Protein AF-A0A950RKX3-F1 (afdb_monomer_lite)

Second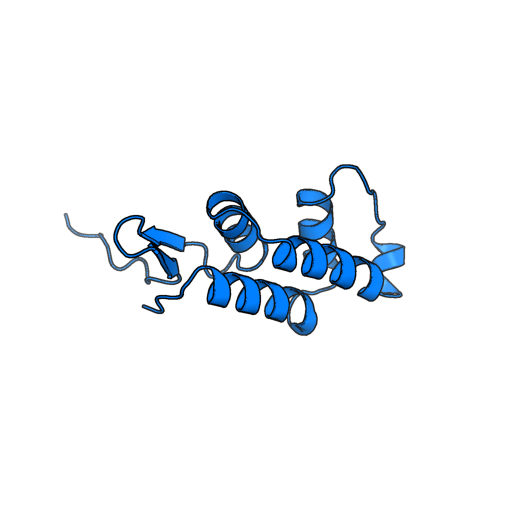ary structure (DSSP, 8-state):
--EEEHHHHHHHHHHHHHHT--HHHHHHHHHHH-TT----HHHHHH--HHHHHHHHHHHHTT--HHHHHHHHHHH-TT---EEEETTTTEEEE-----S----

Radius of gyration: 15.16 Å; chain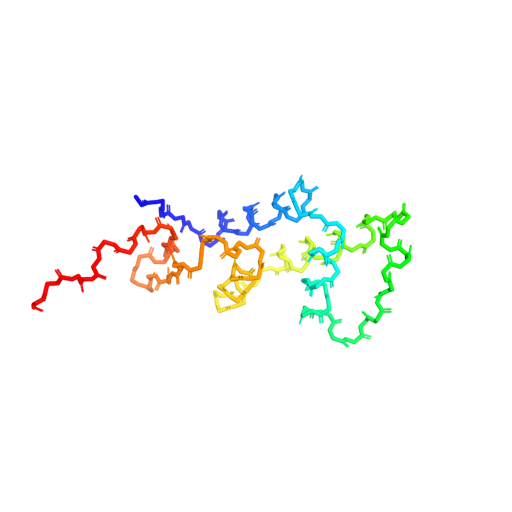s: 1; bounding box: 36×42×36 Å

Foldseek 3Di:
DDKAALVVLLVVLLCLLVPPDDLVLLQVLQCVVCVPDDDDSVNSVVPVVVSSVVSNCVSVVDDDPVRSLVSCCSSCVVWNPWDADPVVNIIDIDPPPPDDPPD

pLDDT: mean 79.66, std 12.58, range [38.03, 90.62]

Sequence (103 aa):
MPVITKEQALELLTNEVQKNLAADELLEVYHEVFLDDPSTEEEVYEDSCPLIEPLVDHINSGLEIDEVMDLWGLIFPKHRNVWYDDEAERIHYNEEAEAVSAE

Structure (mmCIF, N/CA/C/O backbone):
data_AF-A0A950RKX3-F1
#
_entry.id   AF-A0A950RKX3-F1
#
loop_
_atom_site.group_PDB
_atom_site.id
_atom_site.type_symbol
_atom_site.label_atom_id
_atom_site.label_alt_id
_atom_site.label_comp_id
_atom_site.label_asym_id
_atom_site.label_entity_id
_atom_site.label_seq_id
_atom_site.pdbx_PDB_ins_code
_atom_site.Cartn_x
_atom_site.Cartn_y
_atom_site.Cartn_z
_atom_site.occupancy
_atom_site.B_iso_or_equiv
_atom_site.auth_seq_id
_atom_site.auth_comp_id
_atom_site.auth_asym_id
_atom_site.auth_atom_id
_atom_site.pdbx_PDB_model_num
ATOM 1 N N . MET A 1 1 ? -2.050 -11.904 14.036 1.00 63.94 1 MET A N 1
ATOM 2 C CA . MET A 1 1 ? -2.634 -11.049 12.990 1.00 63.94 1 MET A CA 1
ATOM 3 C C . MET A 1 1 ? -2.160 -9.630 13.239 1.00 63.94 1 MET A C 1
ATOM 5 O O . MET A 1 1 ? -2.434 -9.110 14.320 1.00 63.94 1 MET A O 1
ATOM 9 N N . PRO A 1 2 ? -1.329 -9.061 12.360 1.00 76.44 2 PRO A N 1
ATOM 10 C CA . PRO A 1 2 ? -0.958 -7.660 12.462 1.00 76.44 2 PRO A CA 1
ATOM 11 C C . PRO A 1 2 ? -2.188 -6.794 12.168 1.00 76.44 2 PRO A C 1
ATOM 13 O O . PRO A 1 2 ? -2.850 -6.951 11.147 1.00 76.44 2 PRO A O 1
ATOM 16 N N . VAL A 1 3 ? -2.493 -5.905 13.105 1.00 85.12 3 VAL A N 1
ATOM 17 C CA . VAL A 1 3 ? -3.528 -4.884 12.960 1.00 85.12 3 VAL A CA 1
ATOM 18 C C . VAL A 1 3 ? -2.810 -3.551 12.950 1.00 85.12 3 VAL A C 1
ATOM 20 O O . VAL A 1 3 ? -2.018 -3.276 13.856 1.00 85.12 3 VAL A O 1
ATOM 23 N N . ILE A 1 4 ? -3.050 -2.757 11.918 1.00 88.94 4 ILE A N 1
ATOM 24 C CA . ILE A 1 4 ? -2.362 -1.490 11.689 1.00 88.94 4 ILE A CA 1
ATOM 25 C C . ILE A 1 4 ? -3.374 -0.374 11.467 1.00 88.94 4 ILE A C 1
ATOM 27 O O . ILE A 1 4 ? -4.508 -0.615 11.059 1.00 88.94 4 ILE A O 1
ATOM 31 N N . THR A 1 5 ? -2.980 0.861 11.753 1.00 89.69 5 THR A N 1
ATOM 32 C CA . THR A 1 5 ? -3.782 2.025 11.367 1.00 89.69 5 THR A CA 1
ATOM 33 C C . THR A 1 5 ? -3.590 2.343 9.886 1.00 89.69 5 THR A C 1
ATOM 35 O O . THR A 1 5 ? -2.632 1.890 9.256 1.00 89.69 5 THR A O 1
ATOM 38 N N . LYS A 1 6 ? -4.476 3.179 9.338 1.00 88.25 6 LYS A N 1
ATOM 39 C CA . LYS A 1 6 ? -4.326 3.742 7.991 1.00 88.25 6 LYS A CA 1
ATOM 40 C C . LYS A 1 6 ? -2.946 4.374 7.784 1.00 88.25 6 LYS A C 1
ATOM 42 O O . LYS A 1 6 ? -2.285 4.084 6.799 1.00 88.25 6 LYS A O 1
ATOM 47 N N . GLU A 1 7 ? -2.481 5.175 8.739 1.00 88.75 7 GLU A N 1
ATOM 48 C CA . GLU A 1 7 ? -1.164 5.825 8.677 1.00 88.75 7 GLU A CA 1
ATOM 49 C C . GLU A 1 7 ? -0.028 4.800 8.577 1.00 88.75 7 GLU A C 1
ATOM 51 O O . GLU A 1 7 ? 0.837 4.910 7.713 1.00 88.75 7 GLU A O 1
ATOM 56 N N . GLN A 1 8 ? -0.080 3.746 9.393 1.00 89.75 8 GLN A N 1
ATOM 57 C CA . GLN A 1 8 ? 0.902 2.666 9.330 1.00 89.75 8 GLN A CA 1
ATOM 58 C C . GLN A 1 8 ? 0.840 1.897 8.004 1.00 89.75 8 GLN A C 1
ATOM 60 O O . GLN A 1 8 ? 1.871 1.435 7.520 1.00 89.75 8 GLN A O 1
ATOM 65 N N . ALA A 1 9 ? -0.344 1.751 7.403 1.00 89.25 9 ALA A N 1
ATOM 66 C CA . ALA A 1 9 ? -0.476 1.132 6.089 1.00 89.25 9 ALA A CA 1
ATOM 67 C C . ALA A 1 9 ? 0.181 1.979 4.996 1.00 89.25 9 ALA A C 1
ATOM 69 O O . ALA A 1 9 ? 0.928 1.439 4.185 1.00 89.25 9 ALA A O 1
ATOM 70 N N . LEU A 1 10 ? -0.013 3.300 5.026 1.00 90.50 10 LEU A N 1
ATOM 71 C CA . LEU A 1 10 ? 0.657 4.228 4.110 1.00 90.50 10 LEU A CA 1
ATOM 72 C C . LEU A 1 10 ? 2.183 4.157 4.252 1.00 90.50 10 LEU A C 1
ATOM 74 O O . LEU A 1 10 ? 2.895 4.122 3.247 1.00 90.50 10 LEU A O 1
ATOM 78 N N . GLU A 1 11 ? 2.693 4.078 5.484 1.00 90.50 11 GLU A N 1
ATOM 79 C CA . GLU A 1 11 ? 4.128 3.905 5.736 1.00 90.50 11 GLU A CA 1
ATOM 80 C C . GLU A 1 11 ? 4.661 2.584 5.165 1.00 90.50 11 GLU A C 1
ATOM 82 O O . GLU A 1 11 ? 5.747 2.561 4.581 1.00 90.50 11 GLU A O 1
ATOM 87 N N . LEU A 1 12 ? 3.909 1.487 5.306 1.00 89.56 12 LEU A N 1
ATOM 88 C CA . LEU A 1 12 ? 4.286 0.183 4.758 1.00 89.56 12 LEU A CA 1
ATOM 89 C C . LEU A 1 12 ? 4.286 0.186 3.227 1.00 89.56 12 LEU A C 1
ATOM 91 O O . LEU A 1 12 ? 5.281 -0.236 2.642 1.00 89.56 12 LEU A O 1
ATOM 95 N N . LEU A 1 13 ? 3.236 0.716 2.592 1.00 89.88 13 LEU A N 1
ATOM 96 C CA . LEU A 1 13 ? 3.158 0.869 1.132 1.00 89.88 13 LEU A CA 1
ATOM 97 C C . LEU A 1 13 ? 4.337 1.701 0.615 1.00 89.88 13 LEU A C 1
ATOM 99 O O . LEU A 1 13 ? 5.065 1.280 -0.279 1.00 89.88 13 LEU A O 1
ATOM 103 N N . THR A 1 14 ? 4.592 2.842 1.257 1.00 90.62 14 THR A N 1
ATOM 104 C CA . THR A 1 14 ? 5.713 3.734 0.934 1.00 90.62 14 THR A CA 1
ATOM 105 C C . THR A 1 14 ? 7.067 3.028 1.056 1.00 90.62 14 THR A C 1
ATOM 107 O O . THR A 1 14 ? 7.975 3.272 0.259 1.00 90.62 14 THR A O 1
ATOM 110 N N . ASN A 1 15 ? 7.246 2.173 2.067 1.00 90.44 15 ASN A N 1
ATOM 111 C CA . ASN A 1 15 ? 8.491 1.433 2.269 1.00 90.44 15 ASN A CA 1
ATOM 112 C C . ASN A 1 15 ? 8.679 0.340 1.213 1.00 90.44 15 ASN A C 1
ATOM 114 O O . ASN A 1 15 ? 9.786 0.190 0.701 1.00 90.44 15 ASN A O 1
ATOM 118 N N . GLU A 1 16 ? 7.607 -0.383 0.885 1.00 88.75 16 GLU A N 1
ATOM 119 C CA . GLU A 1 16 ? 7.639 -1.479 -0.082 1.00 88.75 16 GLU A CA 1
ATOM 120 C C . GLU A 1 16 ? 7.959 -0.963 -1.486 1.00 88.75 16 GLU A C 1
ATOM 122 O O . GLU A 1 16 ? 8.879 -1.475 -2.128 1.00 88.75 16 GLU A O 1
ATOM 127 N N . VAL A 1 17 ? 7.312 0.136 -1.893 1.00 87.25 17 VAL A N 1
ATOM 128 C CA . VAL A 1 17 ? 7.580 0.833 -3.162 1.00 87.25 17 VAL A CA 1
ATOM 129 C C . VAL A 1 17 ? 9.035 1.294 -3.260 1.00 87.25 17 VAL A C 1
ATOM 131 O O . VAL A 1 17 ? 9.663 1.152 -4.302 1.00 87.25 17 VAL A O 1
ATOM 134 N N . GLN A 1 18 ? 9.618 1.802 -2.174 1.00 86.62 18 GLN A N 1
ATOM 135 C CA . GLN A 1 18 ? 10.994 2.309 -2.203 1.00 86.62 18 GLN A CA 1
ATOM 136 C C . GLN A 1 18 ? 12.077 1.226 -2.143 1.00 86.62 18 GLN A C 1
ATOM 138 O O . GLN A 1 18 ? 13.213 1.497 -2.534 1.00 86.62 18 GLN A O 1
ATOM 143 N N . LYS A 1 19 ? 11.798 0.059 -1.548 1.00 84.38 19 LYS A N 1
ATOM 144 C CA . LYS A 1 19 ? 12.865 -0.874 -1.134 1.00 84.38 19 LYS A CA 1
ATOM 145 C C . LYS A 1 19 ? 12.715 -2.300 -1.623 1.00 84.38 19 LYS A C 1
ATOM 147 O O . LYS A 1 19 ? 13.731 -2.994 -1.670 1.00 84.38 19 LYS A O 1
ATOM 152 N N . ASN A 1 20 ? 11.500 -2.752 -1.908 1.00 83.81 20 ASN A N 1
ATOM 153 C CA . ASN A 1 20 ? 11.237 -4.171 -2.131 1.00 83.81 20 ASN A CA 1
ATOM 154 C C . ASN A 1 20 ? 10.635 -4.473 -3.503 1.00 83.81 20 ASN A C 1
ATOM 156 O O . ASN A 1 20 ? 10.895 -5.566 -4.002 1.00 83.81 20 ASN A O 1
ATOM 160 N N . LEU A 1 21 ? 9.897 -3.544 -4.121 1.00 82.06 21 LEU A N 1
ATOM 161 C CA . LEU A 1 21 ? 9.369 -3.761 -5.469 1.00 82.06 21 LEU A CA 1
ATOM 162 C C . LEU A 1 21 ? 10.488 -3.767 -6.516 1.00 82.06 21 LEU A C 1
ATOM 164 O O . LEU A 1 21 ? 11.376 -2.908 -6.521 1.00 82.06 21 LEU A O 1
ATOM 168 N N . ALA A 1 22 ? 10.433 -4.743 -7.422 1.00 83.88 22 ALA A N 1
ATOM 169 C CA . ALA A 1 22 ? 11.268 -4.747 -8.615 1.00 83.88 22 ALA A CA 1
ATOM 170 C C . ALA A 1 22 ? 10.801 -3.677 -9.619 1.00 83.88 22 ALA A C 1
ATOM 172 O O . ALA A 1 22 ? 9.663 -3.225 -9.573 1.00 83.88 22 ALA A O 1
ATOM 173 N N . ALA A 1 23 ? 11.668 -3.303 -10.567 1.00 82.19 23 ALA A N 1
ATOM 174 C CA . ALA A 1 23 ? 11.344 -2.342 -11.629 1.00 82.19 23 ALA A CA 1
ATOM 175 C C . ALA A 1 23 ? 10.081 -2.723 -12.431 1.00 82.19 23 ALA A C 1
ATOM 177 O O . ALA A 1 23 ? 9.280 -1.855 -12.758 1.00 82.19 23 ALA A O 1
ATOM 178 N N . ASP A 1 24 ? 9.897 -4.018 -12.697 1.00 82.69 24 ASP A N 1
ATOM 179 C CA . ASP A 1 24 ? 8.735 -4.569 -13.406 1.00 82.69 24 ASP A CA 1
ATOM 180 C C . ASP A 1 24 ? 7.442 -4.375 -12.591 1.00 82.69 24 ASP A C 1
ATOM 182 O O . ASP A 1 24 ? 6.482 -3.783 -13.071 1.00 82.69 24 ASP A O 1
ATOM 186 N N . GLU A 1 25 ? 7.467 -4.748 -11.305 1.00 85.38 25 GLU A N 1
ATOM 187 C CA . GLU A 1 25 ? 6.329 -4.584 -10.389 1.00 85.38 25 GLU A CA 1
ATOM 188 C C . GLU A 1 25 ? 6.004 -3.101 -10.141 1.00 85.38 25 GLU A C 1
ATOM 190 O O . GLU A 1 25 ? 4.840 -2.721 -10.056 1.00 85.38 25 GLU A O 1
ATOM 195 N N . LEU A 1 26 ? 7.026 -2.240 -10.048 1.00 85.62 26 LEU A N 1
ATOM 196 C CA . LEU A 1 26 ? 6.850 -0.788 -9.942 1.00 85.62 26 LEU A CA 1
ATOM 197 C C . LEU A 1 26 ? 6.128 -0.218 -11.157 1.00 85.62 26 LEU A C 1
ATOM 199 O O . LEU A 1 26 ? 5.270 0.645 -10.992 1.00 85.62 26 LEU A O 1
ATOM 203 N N . LEU A 1 27 ? 6.474 -0.682 -12.358 1.00 85.12 27 LEU A N 1
ATOM 204 C CA . LEU A 1 27 ? 5.834 -0.241 -13.591 1.00 85.12 27 LEU A CA 1
ATOM 205 C C . LEU A 1 27 ? 4.381 -0.724 -13.669 1.00 85.12 27 LEU A C 1
ATOM 207 O O . LEU A 1 27 ? 3.515 0.074 -14.020 1.00 85.12 27 LEU A O 1
ATOM 211 N N . GLU A 1 28 ? 4.097 -1.968 -13.271 1.00 84.94 28 GLU A N 1
ATOM 212 C CA . GLU A 1 28 ? 2.719 -2.472 -13.180 1.00 84.94 28 GLU A CA 1
ATOM 213 C C . GLU A 1 28 ? 1.869 -1.617 -12.228 1.00 84.94 28 GLU A C 1
ATOM 215 O O . GLU A 1 28 ? 0.814 -1.116 -12.621 1.00 84.94 28 GLU A O 1
ATOM 220 N N . VAL A 1 29 ? 2.357 -1.377 -11.004 1.00 86.00 29 VAL A N 1
ATOM 221 C CA . VAL A 1 29 ? 1.657 -0.533 -10.021 1.00 86.00 29 VAL A CA 1
ATOM 222 C C . VAL A 1 29 ? 1.506 0.897 -10.546 1.00 86.00 29 VAL A C 1
ATOM 224 O O . VAL A 1 29 ? 0.437 1.490 -10.424 1.00 86.00 29 VAL A O 1
ATOM 227 N N . TYR A 1 30 ? 2.549 1.459 -11.159 1.00 85.19 30 TYR A N 1
ATOM 228 C CA . TYR A 1 30 ? 2.507 2.811 -11.709 1.00 85.19 30 TYR A CA 1
ATOM 229 C C . TYR A 1 30 ? 1.461 2.949 -12.817 1.00 85.19 30 TYR A C 1
ATOM 231 O O . TYR A 1 30 ? 0.713 3.919 -12.806 1.00 85.19 30 TYR A O 1
ATOM 239 N N . HIS A 1 31 ? 1.353 1.989 -13.737 1.00 84.44 31 HIS A N 1
ATOM 240 C CA . HIS A 1 31 ? 0.327 2.016 -14.787 1.00 84.44 31 HIS A CA 1
ATOM 241 C C . HIS A 1 31 ? -1.088 1.867 -14.237 1.00 84.44 31 HIS A C 1
ATOM 243 O O . HIS A 1 31 ? -2.021 2.410 -14.826 1.00 84.44 31 HIS A O 1
ATOM 249 N N . GLU A 1 32 ? -1.260 1.157 -13.122 1.00 84.69 32 GLU A N 1
ATOM 250 C CA . GLU A 1 32 ? -2.573 1.011 -12.500 1.00 84.69 32 GLU A CA 1
ATOM 251 C C . GLU A 1 32 ? -3.030 2.304 -11.808 1.00 84.69 32 GLU A C 1
ATOM 253 O O . GLU A 1 32 ? -4.187 2.706 -11.941 1.00 84.69 32 GLU A O 1
ATOM 258 N N . VAL A 1 33 ? -2.104 3.011 -11.151 1.00 84.38 33 VAL A N 1
ATOM 259 C CA . VAL A 1 33 ? -2.377 4.299 -10.487 1.00 84.38 33 VAL A CA 1
ATOM 260 C C . VAL A 1 33 ? -2.449 5.456 -11.486 1.00 84.38 33 VAL A C 1
ATOM 262 O O . VAL A 1 33 ? -3.330 6.314 -11.410 1.00 84.38 33 VAL A O 1
ATOM 265 N N . PHE A 1 34 ? -1.528 5.489 -12.447 1.00 83.00 34 PHE A N 1
ATOM 266 C CA . PHE A 1 34 ? -1.338 6.571 -13.407 1.00 83.00 34 PHE A CA 1
ATOM 267 C C . PHE A 1 34 ? -1.640 6.095 -14.830 1.00 83.00 34 PHE A C 1
ATOM 269 O O . PHE A 1 34 ? -0.767 6.008 -15.689 1.00 83.00 34 PHE A O 1
ATOM 276 N N . LEU A 1 35 ? -2.924 5.859 -15.109 1.00 75.00 35 LEU A N 1
ATOM 277 C 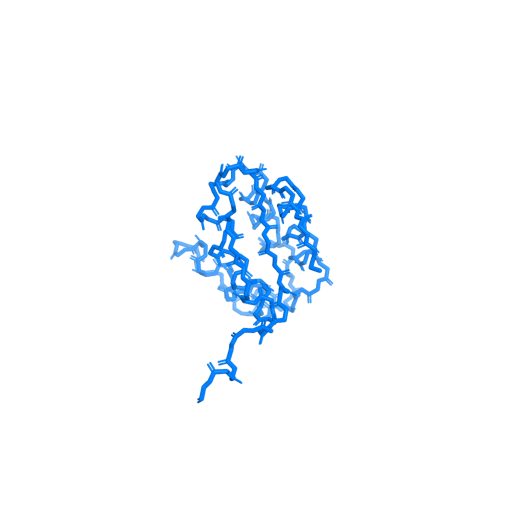CA . LEU A 1 35 ? -3.409 5.454 -16.439 1.00 75.00 35 LEU A CA 1
ATOM 278 C C . LEU A 1 35 ? -3.088 6.465 -17.562 1.00 75.00 35 LEU A C 1
ATOM 280 O O . LEU A 1 35 ? -3.111 6.101 -18.738 1.00 75.00 35 LEU A O 1
ATOM 284 N N . ASP A 1 36 ? -2.847 7.733 -17.214 1.00 71.38 36 ASP A N 1
ATOM 285 C CA . ASP A 1 36 ? -2.600 8.829 -18.166 1.00 71.38 36 ASP A CA 1
ATOM 286 C C . ASP A 1 36 ? -1.104 9.035 -18.479 1.00 71.38 36 ASP A C 1
ATOM 288 O O . ASP A 1 36 ? -0.777 9.759 -19.418 1.00 71.38 36 ASP A O 1
ATOM 292 N N . ASP A 1 37 ? -0.197 8.384 -17.737 1.00 68.56 37 ASP A N 1
ATOM 293 C CA . ASP A 1 37 ? 1.251 8.557 -17.885 1.00 68.56 37 ASP A CA 1
ATOM 294 C C . ASP A 1 37 ? 1.924 7.249 -18.352 1.00 68.56 37 ASP A C 1
ATOM 296 O O . ASP A 1 37 ? 2.212 6.353 -17.554 1.00 68.56 37 ASP A O 1
ATOM 300 N N . PRO A 1 38 ? 2.161 7.084 -19.666 1.00 64.19 38 PRO A N 1
ATOM 301 C CA . PRO A 1 38 ? 2.741 5.864 -20.207 1.00 64.19 38 PRO A CA 1
ATOM 302 C C . PRO A 1 38 ? 4.265 5.868 -20.034 1.00 64.19 38 PRO A C 1
ATOM 304 O O . PRO A 1 38 ? 5.005 6.126 -20.983 1.00 64.19 38 PRO A O 1
ATOM 307 N N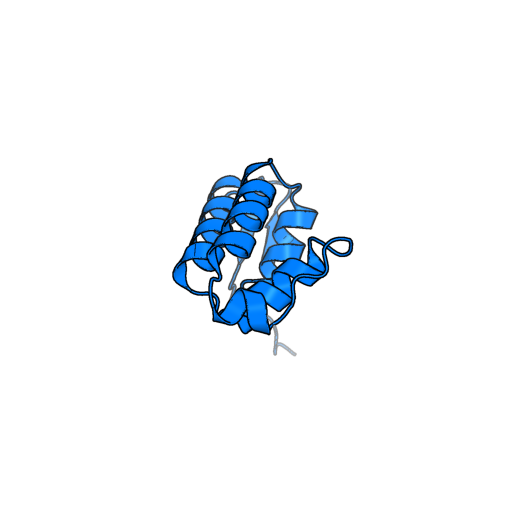 . SER A 1 39 ? 4.741 5.557 -18.829 1.00 69.69 39 SER A N 1
ATOM 308 C CA . SER A 1 39 ? 6.158 5.247 -18.601 1.00 69.69 39 SER A CA 1
ATOM 309 C C . SER A 1 39 ? 6.532 3.917 -19.270 1.00 69.69 39 SER A C 1
ATOM 311 O O . SER A 1 39 ? 5.762 2.955 -19.200 1.00 69.69 39 SER A O 1
ATOM 313 N N . THR A 1 40 ? 7.687 3.846 -19.942 1.00 68.12 40 THR A N 1
ATOM 314 C CA . THR A 1 40 ? 8.119 2.637 -20.670 1.00 68.12 40 THR A CA 1
ATOM 315 C C . THR A 1 40 ? 9.079 1.764 -19.858 1.00 68.12 40 THR A C 1
ATOM 317 O O . THR A 1 40 ? 9.897 2.273 -19.100 1.00 68.12 40 THR A O 1
ATOM 320 N N . GLU A 1 41 ? 9.024 0.440 -20.047 1.00 66.94 41 GLU A N 1
ATOM 321 C CA . GLU A 1 41 ? 9.887 -0.538 -19.350 1.00 66.94 41 GLU A CA 1
ATOM 322 C C . GLU A 1 41 ? 11.387 -0.216 -19.478 1.00 66.94 41 GLU A C 1
ATOM 324 O O . GLU A 1 41 ? 12.153 -0.426 -18.540 1.00 66.94 41 GLU A O 1
ATOM 329 N N . GLU A 1 42 ? 11.804 0.326 -20.626 1.00 63.81 42 GLU A N 1
ATOM 330 C CA . GLU A 1 42 ? 13.199 0.686 -20.909 1.00 63.81 42 GLU A CA 1
ATOM 331 C C . GLU A 1 42 ? 13.678 1.866 -20.042 1.00 63.81 42 GLU A C 1
ATOM 333 O O . GLU A 1 42 ? 14.794 1.829 -19.526 1.00 63.81 42 GLU A O 1
ATOM 338 N N . GLU A 1 43 ? 12.818 2.861 -19.796 1.00 66.38 43 GLU A N 1
ATOM 339 C CA . GLU A 1 43 ? 13.131 4.022 -18.948 1.00 66.38 43 GLU A CA 1
ATOM 340 C C . GLU A 1 43 ? 13.267 3.632 -17.472 1.00 66.38 43 GLU A C 1
ATOM 342 O O . GLU A 1 43 ? 14.173 4.094 -16.779 1.00 66.38 43 GLU A O 1
ATOM 347 N N . VAL A 1 44 ? 12.416 2.718 -17.006 1.00 70.06 44 VAL A N 1
ATOM 348 C CA . VAL A 1 44 ? 12.389 2.264 -15.606 1.00 70.06 44 VAL A CA 1
ATOM 349 C C . VAL A 1 44 ? 13.564 1.345 -15.282 1.00 70.06 44 VAL A C 1
ATOM 351 O O . VAL A 1 44 ? 14.051 1.321 -14.150 1.00 70.06 44 VAL A O 1
ATOM 354 N N . TYR A 1 45 ? 14.033 0.581 -16.270 1.00 66.94 45 TYR A N 1
ATOM 355 C CA . TYR A 1 45 ? 15.170 -0.320 -16.098 1.00 66.94 45 TYR A CA 1
ATOM 356 C C . TYR A 1 45 ? 16.505 0.435 -15.998 1.00 66.94 45 TYR A C 1
ATOM 358 O O . TYR A 1 45 ? 17.441 -0.061 -15.364 1.00 66.94 45 TYR A O 1
ATOM 366 N N . GLU A 1 46 ? 16.606 1.621 -16.609 1.00 71.12 46 GLU A N 1
ATOM 367 C CA . GLU A 1 46 ? 17.753 2.521 -16.437 1.00 71.12 46 GLU A CA 1
ATOM 368 C C . GLU A 1 46 ? 17.690 3.287 -15.112 1.00 71.12 46 GLU A C 1
ATOM 370 O O . GLU A 1 46 ? 18.705 3.359 -14.414 1.00 71.12 46 GLU A O 1
ATOM 375 N N . ASP A 1 47 ? 16.521 3.822 -14.748 1.00 73.06 47 ASP A N 1
ATOM 376 C CA . ASP A 1 47 ? 16.318 4.520 -13.481 1.00 73.06 47 ASP A CA 1
ATOM 377 C C . ASP A 1 47 ? 14.859 4.393 -13.011 1.00 73.06 47 ASP A C 1
ATOM 379 O O . ASP A 1 47 ? 13.929 4.898 -13.634 1.00 73.06 47 ASP A O 1
ATOM 383 N N . SER A 1 48 ? 14.649 3.717 -11.880 1.00 75.12 48 SER A N 1
ATOM 384 C CA . SER A 1 48 ? 13.320 3.516 -11.290 1.00 75.12 48 SER A CA 1
ATOM 385 C C . SER A 1 48 ? 12.911 4.638 -10.326 1.00 75.12 48 SER A C 1
ATOM 387 O O . SER A 1 48 ? 11.778 4.657 -9.843 1.00 75.12 48 SER A O 1
ATOM 389 N N . CYS A 1 49 ? 13.807 5.590 -10.039 1.00 75.56 49 CYS A N 1
ATOM 390 C CA . CYS A 1 49 ? 13.520 6.745 -9.192 1.00 75.56 49 CYS A CA 1
ATOM 391 C C . CYS A 1 49 ? 12.327 7.596 -9.682 1.00 75.56 49 CYS A C 1
ATOM 393 O O . CYS A 1 49 ? 11.487 7.924 -8.839 1.00 75.56 49 CYS A O 1
ATOM 395 N N . PRO A 1 50 ? 12.167 7.901 -10.992 1.00 79.12 50 PRO A N 1
ATOM 396 C CA . PRO A 1 50 ? 11.036 8.688 -11.484 1.00 79.12 50 PRO A CA 1
ATOM 397 C C . PRO A 1 50 ? 9.671 8.011 -11.323 1.00 79.12 50 PRO A C 1
ATOM 399 O O . PRO A 1 50 ? 8.673 8.718 -11.374 1.00 79.12 50 PRO A O 1
ATOM 402 N N . LEU A 1 51 ? 9.599 6.692 -11.095 1.00 81.44 51 LEU A N 1
ATOM 403 C CA . LEU A 1 51 ? 8.341 6.014 -10.750 1.00 81.44 51 LEU A CA 1
ATOM 404 C C . LEU A 1 51 ? 8.065 6.007 -9.245 1.00 81.44 51 LEU A C 1
ATOM 406 O O . LEU A 1 51 ? 6.919 6.092 -8.807 1.00 81.44 51 LEU A O 1
ATOM 410 N N . ILE A 1 52 ? 9.121 5.885 -8.440 1.00 85.56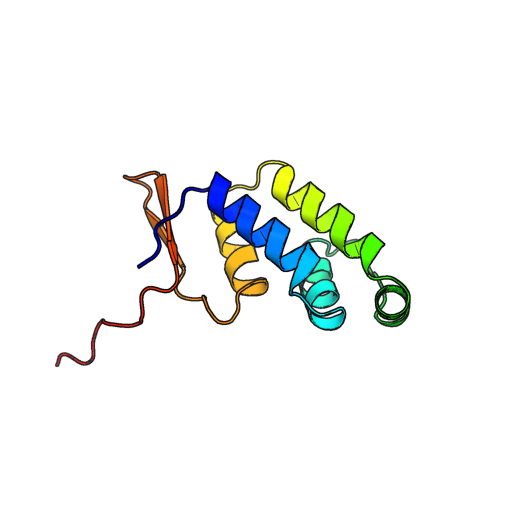 52 ILE A N 1
ATOM 411 C CA . ILE A 1 52 ? 9.010 5.780 -6.983 1.00 85.56 52 ILE A CA 1
ATOM 412 C C . ILE A 1 52 ? 8.512 7.099 -6.390 1.00 85.56 52 ILE A C 1
ATOM 414 O O . ILE A 1 52 ? 7.613 7.085 -5.555 1.00 85.56 52 ILE A O 1
ATOM 418 N N . GLU A 1 53 ? 9.073 8.234 -6.812 1.00 85.94 53 GLU A N 1
ATOM 419 C CA . GLU A 1 53 ? 8.684 9.553 -6.294 1.00 85.94 53 GLU A CA 1
ATOM 420 C C . GLU A 1 53 ? 7.179 9.858 -6.442 1.00 85.94 53 GLU A C 1
ATOM 422 O O . GLU A 1 53 ? 6.554 10.158 -5.422 1.00 85.94 53 GLU A O 1
ATOM 427 N N . PRO A 1 54 ? 6.556 9.748 -7.633 1.00 86.75 54 PRO A N 1
ATOM 428 C CA . PRO A 1 54 ? 5.125 10.007 -7.795 1.00 86.75 54 PRO A CA 1
ATOM 429 C C . PRO A 1 54 ? 4.243 8.987 -7.069 1.00 86.75 54 PRO A C 1
ATOM 431 O O . PRO A 1 54 ? 3.217 9.376 -6.516 1.00 86.75 54 PRO A O 1
ATOM 434 N N . LEU A 1 55 ? 4.636 7.708 -7.003 1.00 87.25 55 LEU A N 1
ATOM 435 C CA . LEU A 1 55 ? 3.905 6.710 -6.212 1.00 87.25 55 LEU A CA 1
ATOM 436 C C . LEU A 1 55 ? 3.926 7.057 -4.721 1.00 87.25 55 LEU A C 1
ATOM 438 O O . LEU A 1 55 ? 2.892 7.037 -4.058 1.00 87.25 55 LEU A O 1
ATOM 442 N N . VAL A 1 56 ? 5.095 7.412 -4.186 1.00 88.81 56 VAL A N 1
ATOM 443 C CA . VAL A 1 56 ? 5.242 7.808 -2.781 1.00 88.81 56 VAL A CA 1
ATOM 444 C C . VAL A 1 56 ? 4.473 9.095 -2.493 1.00 88.81 56 VAL A C 1
ATOM 446 O O . VAL A 1 56 ? 3.811 9.173 -1.457 1.00 88.81 56 VAL A O 1
ATOM 449 N N . ASP A 1 57 ? 4.522 10.083 -3.386 1.00 89.31 57 ASP A N 1
ATOM 450 C CA . ASP A 1 57 ? 3.754 11.324 -3.248 1.00 89.31 57 ASP A CA 1
ATOM 451 C C . ASP A 1 57 ? 2.246 11.044 -3.234 1.00 89.31 57 ASP A C 1
ATOM 453 O O . ASP A 1 57 ? 1.548 11.497 -2.328 1.00 89.31 57 ASP A O 1
ATOM 457 N N . HIS A 1 58 ? 1.760 10.198 -4.148 1.00 88.00 58 HIS A N 1
ATOM 458 C CA . HIS A 1 58 ? 0.361 9.777 -4.192 1.00 88.00 58 HIS A CA 1
ATOM 459 C C . HIS A 1 58 ? -0.069 9.086 -2.890 1.00 88.00 58 HIS A C 1
ATOM 461 O O . HIS A 1 58 ? -1.074 9.474 -2.293 1.00 88.00 58 HIS A O 1
ATOM 467 N N . ILE A 1 59 ? 0.740 8.150 -2.376 1.00 88.44 59 ILE A N 1
ATOM 468 C CA . ILE A 1 59 ? 0.483 7.472 -1.096 1.00 88.44 59 ILE A CA 1
ATOM 469 C C . ILE A 1 59 ? 0.429 8.479 0.065 1.00 88.44 59 ILE A C 1
ATOM 471 O O . ILE A 1 59 ? -0.458 8.413 0.919 1.00 88.44 59 ILE A O 1
ATOM 475 N N . ASN A 1 60 ? 1.343 9.450 0.096 1.00 86.69 60 ASN A N 1
ATOM 476 C CA . ASN A 1 60 ? 1.418 10.450 1.165 1.00 86.69 60 ASN A CA 1
ATOM 477 C C . ASN A 1 60 ? 0.417 11.609 1.005 1.00 86.69 60 ASN A C 1
ATOM 479 O O . ASN A 1 60 ? 0.229 12.376 1.950 1.00 86.69 60 ASN A O 1
ATOM 483 N N . SER A 1 61 ? -0.270 11.714 -0.137 1.00 86.38 61 SER A N 1
ATOM 484 C CA . SER A 1 61 ? -1.296 12.734 -0.400 1.00 86.38 61 SER A CA 1
ATOM 485 C C . SER A 1 61 ? -2.542 12.577 0.486 1.00 86.38 61 SER A C 1
ATOM 487 O O . SER A 1 61 ? -3.328 13.512 0.645 1.00 86.38 61 SER A O 1
ATOM 489 N N . GLY A 1 62 ? -2.690 11.414 1.131 1.00 81.94 62 GLY A N 1
ATOM 490 C CA . GLY A 1 62 ? -3.777 11.128 2.065 1.00 81.94 62 GLY A CA 1
ATOM 491 C C . GLY A 1 62 ? -4.895 10.290 1.454 1.00 81.94 62 GLY A C 1
ATOM 492 O O . GLY A 1 62 ? -6.064 10.611 1.657 1.00 81.94 62 GLY A O 1
ATOM 493 N N . LEU A 1 63 ? -4.519 9.212 0.760 1.00 86.88 63 LEU A N 1
ATOM 494 C CA . LEU A 1 63 ? -5.413 8.237 0.122 1.00 86.88 63 LEU A CA 1
ATOM 495 C C . LEU A 1 63 ? -6.598 7.831 0.988 1.00 86.88 63 LEU A C 1
ATOM 497 O O . LEU A 1 63 ? -6.451 7.676 2.199 1.00 86.88 63 LEU A O 1
ATOM 501 N N . GLU A 1 64 ? -7.762 7.609 0.393 1.00 89.00 64 GLU A N 1
ATOM 502 C CA . GLU A 1 64 ? -8.918 7.036 1.079 1.00 89.00 64 GLU A CA 1
ATOM 503 C C . GLU A 1 64 ? -8.685 5.565 1.450 1.00 89.00 64 GLU A C 1
ATOM 505 O O . GLU A 1 64 ? -7.757 4.918 0.971 1.00 89.00 64 GLU A O 1
ATOM 510 N N . ILE A 1 65 ? -9.494 5.021 2.365 1.00 87.88 65 ILE A N 1
ATOM 511 C CA . ILE A 1 65 ? -9.281 3.646 2.835 1.00 87.88 65 ILE A CA 1
ATOM 512 C C . ILE A 1 65 ? -9.459 2.616 1.713 1.00 87.88 65 ILE A C 1
ATOM 514 O O . ILE A 1 65 ? -8.677 1.673 1.640 1.00 87.88 65 ILE A O 1
ATOM 518 N N . ASP A 1 66 ? -10.417 2.842 0.810 1.00 86.94 66 ASP A N 1
ATOM 519 C CA . ASP A 1 66 ? -10.609 2.033 -0.395 1.00 86.94 66 ASP A CA 1
ATOM 520 C C . ASP A 1 66 ? -9.370 2.063 -1.298 1.00 86.94 66 ASP A C 1
ATOM 522 O O . ASP A 1 66 ? -8.904 1.009 -1.718 1.00 86.94 66 ASP A O 1
ATOM 526 N N . GLU A 1 67 ? -8.777 3.238 -1.528 1.00 88.81 67 GLU A N 1
ATOM 527 C CA . GLU A 1 67 ? -7.549 3.375 -2.326 1.00 88.81 67 GLU A CA 1
ATOM 528 C C . GLU A 1 67 ? -6.360 2.670 -1.660 1.00 88.81 67 GLU A C 1
ATOM 530 O O . GLU A 1 67 ? -5.579 1.989 -2.320 1.00 88.81 67 GLU A O 1
ATOM 535 N N . VAL A 1 68 ? -6.237 2.780 -0.332 1.00 89.38 68 VAL A N 1
ATOM 536 C CA . VAL A 1 68 ? -5.212 2.054 0.433 1.00 89.38 68 VAL A CA 1
ATOM 537 C C . VAL A 1 68 ? -5.389 0.547 0.279 1.00 89.38 68 VAL A C 1
ATOM 539 O O . VAL A 1 68 ? -4.399 -0.160 0.114 1.00 89.38 68 VAL A O 1
ATOM 542 N N . MET A 1 69 ? -6.623 0.045 0.338 1.00 88.00 69 MET A N 1
ATOM 543 C CA . MET A 1 69 ? -6.915 -1.381 0.188 1.00 88.00 69 MET A CA 1
ATOM 544 C C . MET A 1 69 ? -6.657 -1.894 -1.231 1.00 88.00 69 MET A C 1
ATOM 546 O O . MET A 1 69 ? -6.133 -2.999 -1.383 1.00 88.00 69 MET A O 1
ATOM 550 N N . ASP A 1 70 ? -6.993 -1.099 -2.243 1.00 87.19 70 ASP A N 1
ATOM 551 C CA . ASP A 1 70 ? -6.748 -1.415 -3.649 1.00 87.19 70 ASP A CA 1
ATOM 552 C C . ASP A 1 70 ? -5.239 -1.534 -3.922 1.00 87.19 70 ASP A C 1
ATOM 554 O O . ASP A 1 70 ? -4.741 -2.612 -4.262 1.00 87.19 70 ASP A O 1
ATOM 558 N N . LEU A 1 71 ? -4.476 -0.493 -3.569 1.00 88.00 71 LEU A N 1
ATOM 559 C CA . LEU A 1 71 ? -3.013 -0.480 -3.665 1.00 88.00 71 LEU A CA 1
ATOM 560 C C . LEU A 1 71 ? -2.350 -1.589 -2.849 1.00 88.00 71 LEU A C 1
ATOM 562 O O . LEU A 1 71 ? -1.334 -2.148 -3.264 1.00 88.00 71 LEU A O 1
ATOM 566 N N . TRP A 1 72 ? -2.910 -1.934 -1.688 1.00 88.81 72 TRP A N 1
ATOM 567 C CA . TRP A 1 72 ? -2.403 -3.031 -0.869 1.00 88.81 72 TRP A CA 1
ATOM 568 C C . TRP A 1 72 ? -2.450 -4.366 -1.613 1.00 88.81 72 TRP A C 1
ATOM 570 O O . TRP A 1 72 ? -1.508 -5.155 -1.525 1.00 88.81 72 TRP A O 1
ATOM 580 N N . GLY A 1 73 ? -3.524 -4.624 -2.362 1.00 85.31 73 GLY A N 1
ATOM 581 C CA . GLY A 1 73 ? -3.664 -5.833 -3.172 1.00 85.31 73 GLY A CA 1
ATOM 582 C C . GLY A 1 73 ? -2.617 -5.940 -4.283 1.00 85.31 73 GLY A C 1
ATOM 583 O O . GLY A 1 73 ? -2.173 -7.053 -4.590 1.00 85.31 73 GLY A O 1
ATOM 584 N N . LEU A 1 74 ? -2.208 -4.794 -4.830 1.00 84.88 74 LEU A N 1
ATOM 585 C CA . LEU A 1 74 ? -1.215 -4.678 -5.897 1.00 84.88 74 LEU A CA 1
ATOM 586 C C . LEU A 1 74 ? 0.212 -4.809 -5.377 1.00 84.88 74 LEU A C 1
ATOM 588 O O . LEU A 1 74 ? 0.977 -5.636 -5.863 1.00 84.88 74 LEU A O 1
ATOM 592 N N . ILE A 1 75 ? 0.550 -4.033 -4.347 1.00 85.94 75 ILE A N 1
ATOM 593 C CA . ILE A 1 75 ? 1.903 -3.951 -3.787 1.00 85.94 75 ILE A CA 1
ATOM 594 C C . ILE A 1 75 ? 2.233 -5.187 -2.941 1.00 85.94 75 ILE A C 1
ATOM 596 O O . ILE A 1 75 ? 3.369 -5.657 -2.930 1.00 85.94 75 ILE A O 1
ATOM 600 N N . PHE A 1 76 ? 1.239 -5.762 -2.257 1.00 85.12 76 PHE A N 1
ATOM 601 C CA . PHE A 1 76 ? 1.411 -6.956 -1.434 1.00 85.12 76 PHE A CA 1
ATOM 602 C C . PHE A 1 76 ? 0.578 -8.135 -1.958 1.00 85.12 76 PHE A C 1
ATOM 604 O O . PHE A 1 76 ? -0.320 -8.632 -1.265 1.00 85.12 76 PHE A O 1
ATOM 611 N N . PRO A 1 77 ? 0.919 -8.719 -3.123 1.00 75.81 77 PRO A N 1
ATOM 612 C CA . PRO A 1 77 ? 0.158 -9.830 -3.696 1.00 75.81 77 PRO A CA 1
ATOM 613 C C . PRO A 1 77 ? 0.179 -11.091 -2.813 1.00 75.81 77 PRO A C 1
ATOM 615 O O . PRO A 1 77 ? -0.662 -11.977 -2.973 1.00 75.81 77 PRO A O 1
ATOM 618 N N . LYS A 1 78 ? 1.117 -11.182 -1.860 1.00 73.44 78 LYS A N 1
ATOM 619 C CA . LYS A 1 78 ? 1.194 -12.250 -0.847 1.00 73.44 78 LYS A CA 1
ATOM 620 C C . LYS A 1 78 ? 0.323 -11.991 0.387 1.00 73.44 78 LYS A C 1
ATOM 622 O O . LYS A 1 78 ? 0.025 -12.937 1.109 1.00 73.44 78 LYS A O 1
ATOM 627 N N . HIS A 1 79 ? -0.112 -10.752 0.615 1.00 77.94 79 HIS A N 1
ATOM 628 C CA . HIS A 1 79 ? -0.924 -10.336 1.762 1.00 77.94 79 HIS A CA 1
ATOM 629 C C . HIS A 1 79 ? -2.310 -9.840 1.326 1.00 77.94 79 HIS A C 1
ATOM 631 O O . HIS A 1 79 ? -2.816 -8.854 1.853 1.00 77.94 79 HIS A O 1
ATOM 637 N N . ARG A 1 80 ? -2.942 -10.560 0.388 1.00 71.94 80 ARG A N 1
ATOM 638 C CA . ARG A 1 80 ? -4.272 -10.237 -0.167 1.00 71.94 80 ARG A CA 1
ATOM 639 C C . ARG A 1 80 ? -5.423 -10.331 0.826 1.00 71.94 80 ARG A C 1
ATOM 641 O O . ARG A 1 80 ? -6.488 -9.794 0.553 1.00 71.94 80 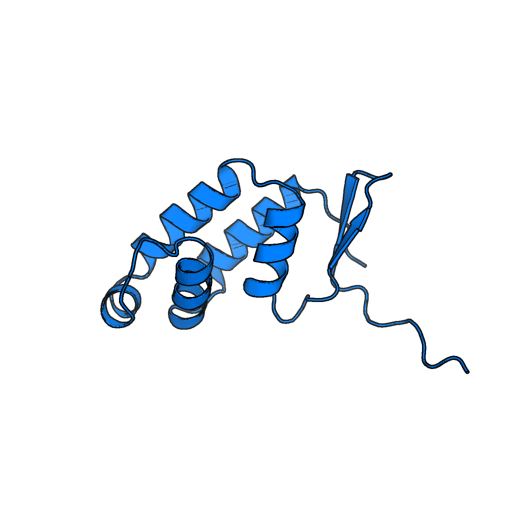ARG A O 1
ATOM 648 N N . ASN A 1 81 ? -5.249 -11.049 1.937 1.00 81.00 81 ASN A N 1
ATOM 649 C CA . ASN A 1 81 ? -6.278 -11.109 2.969 1.00 81.00 81 ASN A CA 1
ATOM 650 C C . ASN A 1 81 ? -6.203 -9.836 3.812 1.00 81.00 81 ASN A C 1
ATOM 652 O O . ASN A 1 81 ? -5.614 -9.851 4.894 1.00 81.00 81 ASN A O 1
ATOM 656 N N . VAL A 1 82 ? -6.708 -8.742 3.243 1.00 85.94 82 VAL A N 1
ATOM 657 C CA . VAL A 1 82 ? -6.761 -7.414 3.841 1.00 85.94 82 VAL A CA 1
ATOM 658 C C . VAL A 1 82 ? -8.216 -6.975 3.967 1.00 85.94 82 VAL A C 1
ATOM 660 O O . VAL A 1 82 ? -8.998 -7.130 3.030 1.00 85.94 82 VAL A O 1
ATOM 663 N N . TRP A 1 83 ? -8.595 -6.455 5.128 1.00 86.69 83 TRP A N 1
ATOM 664 C CA . TRP A 1 83 ? -9.919 -5.887 5.364 1.00 86.69 83 TRP A CA 1
ATOM 665 C C . TRP A 1 83 ? -9.835 -4.721 6.345 1.00 86.69 83 TRP A C 1
ATOM 667 O O . TRP A 1 83 ? -8.933 -4.655 7.183 1.00 86.69 83 TRP A O 1
ATOM 677 N N . TYR A 1 84 ? -10.758 -3.777 6.204 1.00 87.62 84 TYR A N 1
ATOM 678 C CA . TYR A 1 84 ? -10.851 -2.616 7.074 1.00 87.62 84 TYR A CA 1
ATOM 679 C C . TYR A 1 84 ? -11.978 -2.791 8.091 1.00 87.62 84 TYR A C 1
ATOM 681 O O . TYR A 1 84 ? -13.110 -3.117 7.732 1.00 87.62 84 TYR A O 1
ATOM 689 N N . ASP A 1 85 ? -11.650 -2.568 9.358 1.00 87.88 85 ASP A N 1
ATOM 690 C CA . ASP A 1 85 ? -12.582 -2.497 10.471 1.00 87.88 85 ASP A CA 1
ATOM 691 C C . ASP A 1 85 ? -13.016 -1.039 10.662 1.00 87.88 85 ASP A C 1
ATOM 693 O O . ASP A 1 85 ? -12.242 -0.209 11.146 1.00 87.88 85 ASP A O 1
ATOM 697 N N . ASP A 1 86 ? -14.246 -0.725 10.253 1.00 84.44 86 ASP A N 1
ATOM 698 C CA . ASP A 1 86 ? -14.808 0.629 10.351 1.00 84.44 86 ASP A CA 1
ATOM 699 C C . ASP A 1 86 ? -15.071 1.045 11.810 1.00 84.44 86 ASP A C 1
ATOM 701 O O . ASP A 1 86 ? -14.966 2.219 12.152 1.00 84.44 86 ASP A O 1
ATOM 705 N N . GLU A 1 87 ? -15.347 0.084 12.702 1.00 84.62 87 GLU A N 1
ATOM 706 C CA . GLU A 1 87 ? -15.624 0.360 14.118 1.00 84.62 87 GLU A CA 1
ATOM 707 C C . GLU A 1 87 ? -14.360 0.748 14.902 1.00 84.62 87 GLU A C 1
ATOM 709 O O . GLU A 1 87 ? -14.406 1.593 15.799 1.00 84.62 87 GLU A O 1
ATOM 714 N N . ALA A 1 88 ? -13.234 0.112 14.591 1.00 84.44 88 ALA A N 1
ATOM 715 C CA . ALA A 1 88 ? -11.947 0.301 15.245 1.00 84.44 88 ALA A CA 1
ATOM 716 C C . ALA A 1 88 ? -10.976 1.169 14.431 1.00 84.44 88 ALA A C 1
ATOM 718 O O . ALA A 1 88 ? -9.870 1.431 14.917 1.00 84.44 88 ALA A O 1
ATOM 719 N N . GLU A 1 89 ? -11.378 1.588 13.228 1.00 86.25 89 GLU A N 1
ATOM 720 C CA . GLU A 1 89 ? -10.604 2.367 12.255 1.00 86.25 89 GLU A CA 1
ATOM 721 C C . GLU A 1 89 ? -9.234 1.736 11.949 1.00 86.25 89 GLU A C 1
ATOM 723 O O . GLU A 1 89 ? -8.176 2.379 12.001 1.00 86.25 89 GLU A O 1
ATOM 728 N N . ARG A 1 90 ? -9.232 0.422 11.691 1.00 89.25 90 ARG A N 1
ATOM 729 C CA . ARG A 1 90 ? -8.010 -0.393 11.591 1.00 89.25 90 ARG A CA 1
ATOM 730 C C . ARG A 1 90 ? -8.013 -1.316 10.388 1.00 89.25 90 ARG A C 1
ATOM 732 O O . ARG A 1 90 ? -9.025 -1.897 10.032 1.00 89.25 90 ARG A O 1
ATOM 739 N N . ILE A 1 91 ? -6.837 -1.502 9.803 1.00 88.38 91 ILE A N 1
ATOM 740 C CA . ILE A 1 91 ? -6.604 -2.435 8.707 1.00 88.38 91 ILE A CA 1
ATOM 741 C C . ILE A 1 91 ? -6.034 -3.725 9.283 1.00 88.38 91 ILE A C 1
ATOM 743 O O . ILE A 1 91 ? -5.025 -3.739 9.997 1.00 88.38 91 ILE A O 1
ATOM 747 N N . HIS A 1 92 ? -6.693 -4.815 8.938 1.00 88.19 92 HIS A N 1
ATOM 748 C CA . HIS A 1 92 ? -6.296 -6.170 9.248 1.00 88.19 92 HIS A CA 1
ATOM 749 C C . HIS A 1 92 ? -5.696 -6.783 7.993 1.00 88.19 92 HIS A C 1
ATOM 751 O O . HIS A 1 92 ? -6.329 -6.741 6.944 1.00 88.19 92 HIS A O 1
ATOM 757 N N . TYR A 1 93 ? -4.487 -7.340 8.076 1.00 84.94 93 TYR A N 1
ATOM 758 C CA . TYR A 1 93 ? -3.857 -8.006 6.936 1.00 84.94 93 TYR A CA 1
ATOM 759 C C . TYR A 1 93 ? -3.141 -9.287 7.348 1.00 84.94 93 TYR A C 1
ATOM 761 O O . TYR A 1 93 ? -2.690 -9.431 8.487 1.00 84.94 93 TYR A O 1
ATOM 769 N N . ASN A 1 94 ? -3.000 -10.217 6.400 1.00 74.12 94 ASN A N 1
ATOM 770 C CA . ASN A 1 94 ? -2.307 -11.489 6.620 1.00 74.12 94 ASN A CA 1
ATOM 771 C C . ASN A 1 94 ? -2.853 -12.250 7.841 1.00 74.12 94 ASN A C 1
ATOM 773 O O . ASN A 1 94 ? -2.109 -12.933 8.553 1.00 74.12 94 ASN A O 1
ATOM 777 N N . GLU A 1 95 ? -4.158 -12.125 8.095 1.00 58.94 95 GLU A N 1
ATOM 778 C CA . GLU A 1 95 ? -4.867 -13.195 8.775 1.00 58.94 95 GLU A CA 1
ATOM 779 C C . GLU A 1 95 ? -4.668 -14.401 7.868 1.00 58.94 95 GLU A C 1
ATOM 781 O O . GLU A 1 95 ? -5.119 -14.404 6.720 1.00 58.94 95 GLU A O 1
ATOM 786 N N . GLU A 1 96 ? -3.884 -15.383 8.315 1.00 50.78 96 GLU A N 1
ATOM 787 C CA . GLU A 1 96 ? -3.918 -16.699 7.692 1.00 50.78 96 GLU A CA 1
ATOM 788 C C . GLU A 1 96 ? -5.392 -17.036 7.471 1.00 50.78 96 GLU A C 1
ATOM 790 O O . GLU A 1 96 ? -6.231 -16.681 8.301 1.00 50.78 96 GLU A O 1
ATOM 795 N N . ALA A 1 97 ? -5.718 -17.636 6.330 1.00 48.06 97 ALA A N 1
ATOM 796 C CA . ALA A 1 97 ? -7.049 -18.141 6.029 1.00 48.06 97 ALA A CA 1
ATOM 797 C C . ALA A 1 97 ? -7.421 -19.278 7.006 1.00 48.06 97 ALA A C 1
ATOM 799 O O . ALA A 1 97 ? -7.650 -20.419 6.619 1.00 48.06 97 ALA A O 1
ATOM 800 N N . GLU A 1 98 ? -7.442 -18.986 8.301 1.00 45.81 98 GLU A N 1
ATOM 801 C CA . GLU A 1 98 ? -7.822 -19.851 9.397 1.00 45.81 98 GLU A CA 1
ATOM 802 C C . GLU A 1 98 ? -9.327 -19.666 9.631 1.00 45.81 98 GLU A C 1
ATOM 804 O O . GLU A 1 98 ? -9.788 -19.292 10.699 1.00 45.81 98 GLU A O 1
ATOM 809 N N . ALA A 1 99 ? -10.096 -19.876 8.563 1.00 41.97 99 ALA A N 1
ATOM 810 C CA . ALA A 1 99 ? -11.543 -20.075 8.542 1.00 41.97 99 ALA A CA 1
ATOM 811 C C . ALA A 1 99 ? -11.906 -20.418 7.085 1.00 41.97 99 ALA A C 1
ATOM 813 O O . ALA A 1 99 ? -11.684 -19.613 6.194 1.00 41.97 99 ALA A O 1
ATOM 814 N N . VAL A 1 100 ? -12.446 -21.566 6.692 1.00 46.66 100 VAL A N 1
ATOM 815 C CA . VAL A 1 100 ? -13.116 -22.651 7.405 1.00 46.66 100 VAL A CA 1
ATOM 816 C C . VAL A 1 100 ? -13.127 -23.854 6.450 1.00 46.66 100 VAL A C 1
ATOM 818 O O . VAL A 1 100 ? -13.863 -23.871 5.471 1.00 46.66 100 VAL A O 1
ATOM 821 N N . SER A 1 101 ? -12.339 -24.892 6.727 1.00 39.31 101 SER A N 1
ATOM 822 C CA . SER A 1 101 ? -12.776 -26.261 6.410 1.00 39.31 101 SER A CA 1
ATOM 823 C C . SER A 1 101 ? -13.422 -26.806 7.675 1.00 39.31 101 SER A C 1
ATOM 825 O O . SER A 1 101 ? -12.847 -27.617 8.393 1.00 39.31 101 SER A O 1
ATOM 827 N N . ALA A 1 102 ? -14.582 -26.251 7.999 1.00 46.50 102 ALA A N 1
ATOM 828 C CA . ALA A 1 102 ? -15.477 -26.777 9.009 1.00 46.50 102 ALA A CA 1
ATOM 829 C C . ALA A 1 102 ? -16.864 -26.840 8.370 1.00 46.50 102 ALA A C 1
ATOM 831 O O . ALA A 1 102 ? -17.648 -25.915 8.537 1.00 46.50 102 ALA A O 1
ATOM 832 N N . GLU A 1 103 ? -17.089 -27.862 7.539 1.00 38.03 103 GLU A N 1
ATOM 833 C CA . GLU A 1 103 ? -18.175 -28.849 7.693 1.00 38.03 103 GLU A CA 1
ATOM 834 C C . GLU A 1 103 ? -18.002 -30.012 6.702 1.00 38.03 103 GLU A C 1
ATOM 836 O O . GLU A 1 103 ? -17.683 -29.749 5.519 1.00 38.03 103 GLU A O 1
#